Protein AF-A0A4Q5RCS0-F1 (afdb_monomer)

Nearest PDB structures (foldseek):
  7xp9-assembly1_A  TM=3.012E-01  e=6.948E+00  Phytophthora infestans T30-4

Structure (mmCIF, N/CA/C/O backbone):
data_AF-A0A4Q5RCS0-F1
#
_entry.id   AF-A0A4Q5RCS0-F1
#
loop_
_atom_site.group_PDB
_atom_site.id
_atom_site.type_symbol
_atom_site.label_atom_id
_atom_site.label_alt_id
_atom_site.label_comp_id
_atom_site.label_asym_id
_atom_site.label_entity_id
_atom_site.label_seq_id
_atom_site.pdbx_PDB_ins_code
_atom_site.Cartn_x
_atom_site.Cartn_y
_atom_site.Cartn_z
_atom_site.occupancy
_atom_site.B_iso_or_equiv
_atom_site.auth_seq_id
_atom_site.auth_comp_id
_atom_site.auth_asym_id
_atom_site.auth_atom_id
_atom_site.pdbx_PDB_model_num
ATOM 1 N N . MET A 1 1 ? -11.086 33.939 20.357 1.00 54.16 1 MET A N 1
ATOM 2 C CA . MET A 1 1 ? -10.537 32.715 20.987 1.00 54.16 1 MET A CA 1
ATOM 3 C C . MET A 1 1 ? -11.091 31.493 20.259 1.00 54.16 1 MET A C 1
ATOM 5 O O . MET A 1 1 ? -12.247 31.152 20.466 1.00 54.16 1 MET A O 1
ATOM 9 N N . SER A 1 2 ? -10.321 30.864 19.364 1.00 63.62 2 SER A N 1
ATOM 10 C CA . SER A 1 2 ? -10.781 29.658 18.654 1.00 63.62 2 SER A CA 1
ATOM 11 C C . SER A 1 2 ? -10.822 28.466 19.605 1.00 63.62 2 SER A C 1
ATOM 13 O O . SER A 1 2 ? -9.785 27.982 20.062 1.00 63.62 2 SER A O 1
ATOM 15 N N . ARG A 1 3 ? -12.030 27.984 19.908 1.00 64.88 3 ARG A N 1
ATOM 16 C CA . ARG A 1 3 ? -12.246 26.749 20.666 1.00 64.88 3 ARG A CA 1
ATOM 17 C C . ARG A 1 3 ? -11.739 25.596 19.798 1.00 64.88 3 ARG A C 1
ATOM 19 O O . ARG A 1 3 ? -12.383 25.239 18.815 1.00 64.88 3 ARG A O 1
ATOM 26 N N . ARG A 1 4 ? -10.565 25.037 20.109 1.00 73.62 4 ARG A N 1
ATOM 27 C CA . ARG A 1 4 ? -10.098 23.819 19.431 1.00 73.62 4 ARG A CA 1
ATOM 28 C C . ARG A 1 4 ? -11.145 22.728 19.668 1.00 73.62 4 ARG A C 1
ATOM 30 O O . ARG A 1 4 ? -11.409 22.366 20.814 1.00 73.62 4 ARG A O 1
ATOM 37 N N . LYS A 1 5 ? -11.791 22.270 18.592 1.00 80.31 5 LYS A N 1
ATOM 38 C CA . LYS A 1 5 ? -12.774 21.182 18.629 1.00 80.31 5 LYS A CA 1
ATOM 39 C C . LYS A 1 5 ? -12.076 19.941 19.187 1.00 80.31 5 LYS A C 1
ATOM 41 O O . LYS A 1 5 ? -10.976 19.610 18.748 1.00 80.31 5 LYS A O 1
ATOM 46 N N . ARG A 1 6 ? -12.679 19.291 20.187 1.00 86.69 6 ARG A N 1
ATOM 47 C CA . ARG A 1 6 ? -12.136 18.043 20.738 1.00 86.69 6 ARG A CA 1
ATOM 48 C C . ARG A 1 6 ? -12.165 16.979 19.624 1.00 86.69 6 ARG A C 1
ATOM 50 O O . ARG A 1 6 ? -13.212 16.857 18.985 1.00 86.69 6 ARG A O 1
ATOM 57 N N . PRO A 1 7 ? -11.059 16.254 19.374 1.00 87.88 7 PRO A N 1
ATOM 58 C CA . PRO A 1 7 ? -11.021 15.217 18.350 1.00 87.88 7 PRO A CA 1
ATOM 59 C C . PRO A 1 7 ? -12.016 14.101 18.672 1.00 87.88 7 PRO A C 1
ATOM 61 O O . PRO A 1 7 ? -12.201 13.720 19.831 1.00 87.88 7 PRO A O 1
ATOM 64 N N . THR A 1 8 ? -12.674 13.608 17.632 1.00 92.25 8 THR A N 1
ATOM 65 C CA . THR A 1 8 ? -13.616 12.491 17.683 1.00 92.25 8 THR A CA 1
ATOM 66 C C 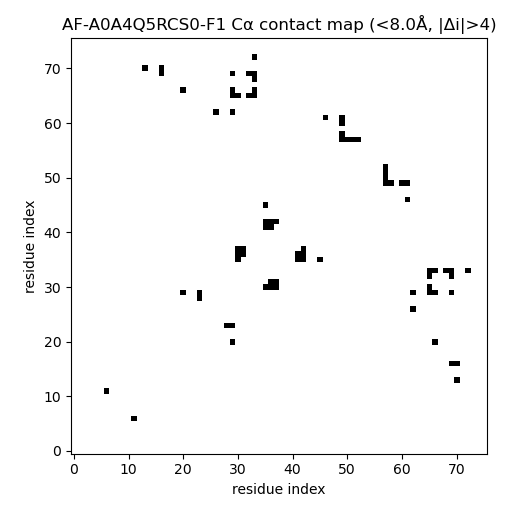. THR A 1 8 ? -12.875 11.154 17.771 1.00 92.25 8 THR A C 1
ATOM 68 O O . THR A 1 8 ? -11.668 11.074 17.544 1.00 92.25 8 THR A O 1
ATOM 71 N N . ALA A 1 9 ? -13.595 10.068 18.063 1.00 89.81 9 ALA A N 1
ATOM 72 C CA . ALA A 1 9 ? -13.017 8.724 18.030 1.00 89.81 9 ALA A CA 1
ATOM 73 C C . ALA A 1 9 ? -12.447 8.365 16.641 1.00 89.81 9 ALA A C 1
ATOM 75 O O . ALA A 1 9 ? -11.400 7.725 16.558 1.00 89.81 9 ALA A O 1
ATOM 76 N N . ALA A 1 10 ? -13.090 8.831 15.564 1.00 88.19 10 ALA A N 1
ATOM 77 C CA . ALA A 1 10 ? -12.605 8.653 14.197 1.00 88.19 10 ALA A CA 1
ATOM 78 C C . ALA A 1 10 ? -11.281 9.398 13.959 1.00 88.19 10 ALA A C 1
ATOM 80 O O . ALA A 1 10 ? -10.354 8.817 13.397 1.00 88.19 10 ALA A O 1
ATOM 81 N N . ASP A 1 11 ? -11.145 10.628 14.470 1.00 90.12 11 ASP A N 1
ATOM 82 C CA . ASP A 1 11 ? -9.896 11.399 14.376 1.00 90.12 11 ASP A CA 1
ATOM 83 C C . ASP A 1 11 ? -8.743 10.690 15.103 1.00 90.12 11 ASP A C 1
ATOM 85 O O . ASP A 1 11 ? -7.617 10.634 14.607 1.00 90.12 11 ASP A O 1
ATOM 89 N N . LEU A 1 12 ? -9.022 10.098 16.269 1.00 92.75 12 LEU A N 1
ATOM 90 C CA . LEU A 1 12 ? -8.035 9.326 17.028 1.00 92.75 12 LEU A CA 1
ATOM 91 C C . LEU A 1 12 ? -7.658 8.013 16.320 1.00 92.75 12 LEU A C 1
ATOM 93 O O . LEU A 1 12 ? -6.476 7.660 16.290 1.00 92.75 12 LEU A O 1
ATOM 97 N N . LYS A 1 13 ? -8.631 7.309 15.718 1.00 90.38 13 LYS A N 1
ATOM 98 C CA . LYS A 1 13 ? -8.389 6.106 14.897 1.00 90.38 13 LYS A CA 1
ATOM 99 C C . LYS A 1 13 ? -7.496 6.454 13.703 1.00 90.38 13 LYS A C 1
ATOM 101 O O . LYS A 1 13 ? -6.471 5.805 13.506 1.00 90.38 13 LYS A O 1
ATOM 106 N N . ALA A 1 14 ? -7.820 7.525 12.978 1.00 89.50 14 ALA A N 1
ATOM 107 C CA . ALA A 1 14 ? -7.021 8.022 11.860 1.00 89.50 14 ALA A CA 1
ATOM 108 C C . ALA A 1 14 ? -5.595 8.401 12.294 1.00 89.50 14 ALA A C 1
ATOM 110 O O . ALA A 1 14 ? -4.627 7.964 11.676 1.00 89.50 14 ALA A O 1
ATOM 111 N N . ALA A 1 15 ? -5.435 9.129 13.405 1.00 92.50 15 ALA A N 1
ATOM 112 C CA . ALA A 1 15 ? -4.116 9.487 13.929 1.00 92.50 15 ALA A CA 1
ATOM 113 C C . ALA A 1 15 ? -3.268 8.254 14.293 1.00 92.50 15 ALA A C 1
ATOM 115 O O . ALA A 1 15 ? -2.059 8.232 14.043 1.00 92.50 15 ALA A O 1
ATOM 116 N N . ARG A 1 16 ? -3.893 7.207 14.850 1.00 93.12 16 ARG A N 1
ATOM 117 C CA . ARG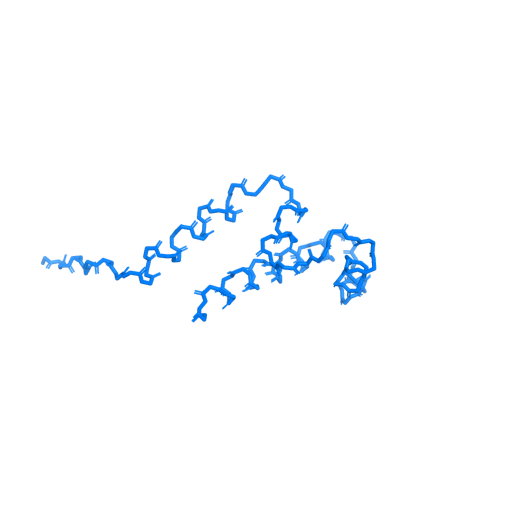 A 1 16 ? -3.216 5.938 15.143 1.00 93.12 16 ARG A CA 1
ATOM 118 C C . ARG A 1 16 ? -2.761 5.233 13.868 1.00 93.12 16 ARG A C 1
ATOM 120 O O . ARG A 1 16 ? -1.624 4.770 13.823 1.00 93.12 16 ARG A O 1
ATOM 127 N N . LEU A 1 17 ? -3.604 5.183 12.838 1.00 93.19 17 LEU A N 1
ATOM 128 C CA . LEU A 1 17 ? -3.246 4.593 11.545 1.00 93.19 17 LEU A CA 1
ATOM 129 C C . LEU A 1 17 ? -2.094 5.341 10.887 1.00 93.19 17 LEU A C 1
ATOM 131 O O . LEU A 1 17 ? -1.144 4.712 10.437 1.00 93.19 17 LEU A O 1
ATOM 135 N N . GLU A 1 18 ? -2.119 6.672 10.902 1.00 95.19 18 GLU A N 1
ATOM 136 C CA . GLU A 1 18 ? -1.015 7.474 10.374 1.00 95.19 18 GLU A CA 1
ATOM 137 C C . GLU A 1 18 ? 0.284 7.224 11.149 1.00 95.19 18 GLU A C 1
ATOM 139 O O . GLU A 1 18 ? 1.355 7.119 10.551 1.00 95.19 18 GLU A O 1
ATOM 144 N N . GLN A 1 19 ? 0.217 7.050 12.474 1.00 95.94 19 GLN A N 1
ATOM 145 C CA . GLN A 1 19 ? 1.388 6.651 13.255 1.00 95.94 19 GLN A CA 1
ATOM 146 C C . GLN A 1 19 ? 1.887 5.248 12.874 1.00 95.94 19 GLN A C 1
ATOM 148 O O . GLN A 1 19 ? 3.097 5.042 12.804 1.00 95.94 19 GLN A O 1
ATOM 153 N N . MET A 1 20 ? 0.990 4.294 12.613 1.00 95.31 20 MET A N 1
ATOM 154 C CA . MET A 1 20 ? 1.362 2.949 12.163 1.00 95.31 20 MET A CA 1
ATOM 155 C C . MET A 1 20 ? 2.002 2.977 10.770 1.00 95.31 20 MET A C 1
ATOM 157 O O . MET A 1 20 ? 3.070 2.403 10.595 1.00 95.31 20 MET A O 1
ATOM 161 N N . ILE A 1 21 ? 1.419 3.712 9.815 1.00 95.69 21 ILE A N 1
ATOM 162 C CA . ILE A 1 21 ? 1.970 3.892 8.462 1.00 95.69 21 ILE A CA 1
ATOM 163 C C . ILE A 1 21 ? 3.368 4.522 8.529 1.00 95.69 21 ILE A C 1
ATOM 165 O O . ILE A 1 21 ? 4.269 4.081 7.824 1.00 95.69 21 ILE A O 1
ATOM 169 N N . ARG A 1 22 ? 3.579 5.528 9.391 1.00 96.06 22 ARG A N 1
ATOM 170 C CA . ARG A 1 22 ? 4.897 6.166 9.583 1.00 96.06 22 ARG A CA 1
ATOM 171 C C . ARG A 1 22 ? 5.935 5.249 10.228 1.00 96.06 22 ARG A C 1
ATOM 173 O O . ARG A 1 22 ? 7.123 5.480 10.045 1.00 96.06 22 ARG A O 1
ATOM 180 N N . ARG A 1 23 ? 5.498 4.264 11.016 1.00 96.88 23 ARG A N 1
ATOM 181 C CA . ARG A 1 23 ? 6.371 3.278 11.672 1.00 96.88 23 ARG A CA 1
ATOM 182 C C . ARG A 1 23 ? 6.646 2.045 10.813 1.00 96.88 23 ARG A C 1
ATOM 184 O O . ARG A 1 23 ? 7.483 1.244 11.212 1.00 96.88 23 ARG A O 1
ATOM 191 N N . ALA A 1 24 ? 5.953 1.869 9.688 1.00 95.75 24 ALA A N 1
ATOM 192 C CA . ALA A 1 24 ? 6.238 0.787 8.757 1.00 95.75 24 ALA A CA 1
ATOM 193 C C . ALA A 1 24 ? 7.662 0.955 8.205 1.00 95.7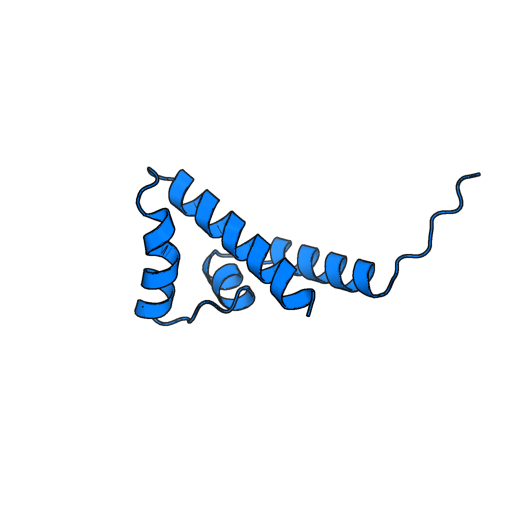5 24 ALA A C 1
ATOM 195 O O . ALA A 1 24 ? 7.974 1.969 7.581 1.00 95.75 24 ALA A O 1
ATOM 196 N N . SER A 1 25 ? 8.521 -0.031 8.453 1.00 94.06 25 SER A N 1
ATOM 197 C CA . SER A 1 25 ? 9.944 0.028 8.094 1.00 94.06 25 SER A CA 1
ATOM 198 C C . SER A 1 25 ? 10.212 -0.491 6.684 1.00 94.06 25 SER A C 1
ATOM 200 O O . SER A 1 25 ? 11.295 -0.282 6.141 1.00 94.06 25 SER A O 1
ATOM 202 N N . SER A 1 26 ? 9.245 -1.191 6.089 1.00 96.50 26 SER A N 1
ATOM 203 C CA . SER A 1 26 ? 9.374 -1.805 4.773 1.00 96.50 26 SER A CA 1
ATOM 204 C C . SER A 1 26 ? 8.066 -1.771 3.982 1.00 96.50 26 SER A C 1
ATOM 206 O O . SER A 1 26 ? 6.972 -1.654 4.538 1.00 96.50 26 SER A O 1
ATOM 208 N N . ILE A 1 27 ? 8.176 -1.954 2.664 1.00 95.44 27 ILE A N 1
ATOM 209 C CA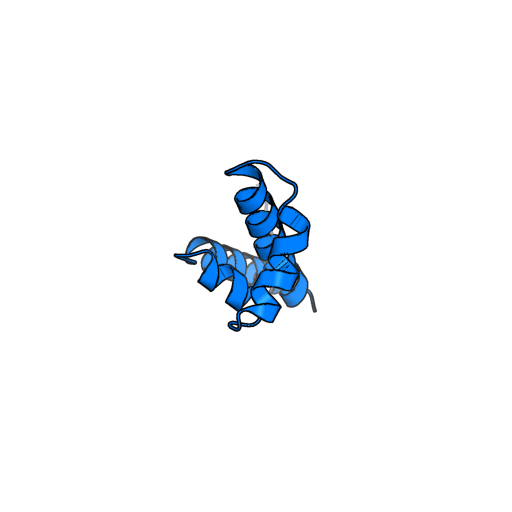 . ILE A 1 27 ? 7.016 -2.173 1.789 1.00 95.44 27 ILE A CA 1
ATOM 210 C C . ILE A 1 27 ? 6.227 -3.412 2.241 1.00 95.44 27 ILE A C 1
ATOM 212 O O . ILE A 1 27 ? 5.002 -3.382 2.236 1.00 95.44 27 ILE A O 1
ATOM 216 N N . GLY A 1 28 ? 6.907 -4.458 2.724 1.00 95.38 28 GLY A N 1
ATOM 217 C CA . GLY A 1 28 ? 6.259 -5.663 3.251 1.00 95.38 28 GLY A CA 1
ATOM 218 C C . GLY A 1 28 ? 5.395 -5.423 4.495 1.00 95.38 28 GLY A C 1
ATOM 219 O O . GLY A 1 28 ? 4.410 -6.130 4.713 1.00 95.38 28 GLY A O 1
ATOM 220 N N . ASP A 1 29 ? 5.721 -4.414 5.308 1.00 96.06 29 ASP A N 1
ATOM 221 C CA . ASP A 1 29 ? 4.871 -4.012 6.434 1.00 96.06 29 ASP A CA 1
ATOM 222 C C . ASP A 1 29 ? 3.596 -3.325 5.936 1.00 96.06 29 ASP A C 1
ATOM 224 O O . ASP A 1 29 ? 2.507 -3.614 6.432 1.00 96.06 29 ASP A O 1
ATOM 228 N N . LEU A 1 30 ? 3.715 -2.474 4.911 1.00 96.62 30 LEU A N 1
ATOM 229 C CA . LEU A 1 30 ? 2.568 -1.832 4.268 1.00 96.62 30 LEU A CA 1
ATOM 230 C C . LEU A 1 30 ? 1.671 -2.849 3.550 1.00 96.62 30 LEU A C 1
ATOM 232 O O . LEU A 1 30 ? 0.456 -2.769 3.687 1.00 96.62 30 LEU A O 1
ATOM 236 N N . GLU A 1 31 ? 2.249 -3.825 2.845 1.00 96.75 31 GLU A N 1
ATOM 237 C CA . GLU A 1 31 ? 1.527 -4.948 2.229 1.00 96.75 31 GLU A CA 1
ATOM 238 C C . GLU A 1 31 ? 0.681 -5.689 3.269 1.00 96.75 31 GLU A C 1
ATOM 240 O O . GLU A 1 31 ? -0.530 -5.823 3.100 1.00 96.75 31 GLU A O 1
ATOM 245 N N . ARG A 1 32 ? 1.292 -6.084 4.396 1.00 94.56 32 ARG A N 1
ATOM 246 C CA . ARG A 1 32 ? 0.594 -6.781 5.485 1.00 94.56 32 ARG A CA 1
ATOM 247 C C . ARG A 1 32 ? -0.531 -5.938 6.079 1.00 94.56 32 ARG A C 1
ATOM 249 O O . ARG A 1 32 ? -1.618 -6.454 6.314 1.00 94.56 32 ARG A O 1
ATOM 256 N N . MET A 1 33 ? -0.272 -4.658 6.343 1.00 94.69 33 MET A N 1
ATOM 257 C CA . MET A 1 33 ? -1.274 -3.742 6.895 1.00 94.69 33 MET A CA 1
ATOM 258 C C . MET A 1 33 ? -2.429 -3.477 5.919 1.00 94.69 33 MET A C 1
ATOM 260 O O . MET A 1 33 ? -3.539 -3.215 6.367 1.00 94.69 33 MET A O 1
ATOM 264 N N . ALA A 1 34 ? -2.174 -3.534 4.609 1.00 95.25 34 ALA A N 1
ATOM 265 C CA . ALA A 1 34 ? -3.166 -3.360 3.549 1.00 95.25 34 ALA A CA 1
ATOM 266 C C . ALA A 1 34 ? -3.889 -4.663 3.157 1.00 95.25 34 ALA A C 1
ATOM 268 O O . ALA A 1 34 ? -4.641 -4.662 2.183 1.00 95.25 34 ALA A O 1
ATOM 269 N N . GLY A 1 35 ? -3.617 -5.775 3.851 1.00 95.19 35 GLY A N 1
ATOM 270 C CA . GLY A 1 35 ? -4.233 -7.072 3.570 1.00 95.19 35 GLY A CA 1
ATOM 271 C C . GLY A 1 35 ? -3.695 -7.789 2.327 1.00 95.19 35 GLY A C 1
ATOM 272 O O . GLY A 1 35 ? -4.328 -8.727 1.850 1.00 95.19 35 GLY A O 1
ATOM 273 N N . VAL A 1 36 ? -2.539 -7.388 1.790 1.00 95.06 36 VAL A N 1
ATOM 274 C CA . VAL A 1 36 ? -1.877 -8.130 0.706 1.00 95.06 36 VAL A CA 1
ATOM 275 C C . VAL A 1 36 ? -1.242 -9.393 1.294 1.00 95.06 36 VAL A C 1
ATOM 277 O O . VAL A 1 36 ? -0.464 -9.325 2.250 1.00 95.06 36 VAL A O 1
ATOM 280 N N . GLY A 1 37 ? -1.592 -10.553 0.731 1.00 90.69 37 GLY A N 1
ATOM 281 C CA . GLY A 1 37 ? -1.048 -11.848 1.140 1.00 90.69 37 GLY A CA 1
ATOM 282 C C . GLY A 1 37 ? 0.482 -11.885 1.064 1.00 90.69 37 GLY A C 1
ATOM 283 O O . GLY A 1 37 ? 1.102 -11.208 0.245 1.00 90.69 37 GLY A O 1
ATOM 284 N N . ARG A 1 38 ? 1.109 -12.661 1.956 1.00 90.31 38 ARG A N 1
ATOM 285 C CA . ARG A 1 38 ? 2.579 -12.765 2.047 1.00 90.31 38 ARG A CA 1
ATOM 286 C C . ARG A 1 38 ? 3.188 -13.705 1.007 1.00 90.31 38 ARG A C 1
ATOM 288 O O . ARG A 1 38 ? 4.411 -13.738 0.879 1.00 90.31 38 ARG A O 1
ATOM 295 N N . ASP A 1 39 ? 2.361 -14.496 0.334 1.00 95.19 39 ASP A N 1
ATOM 296 C CA . ASP A 1 39 ? 2.770 -15.401 -0.729 1.00 95.19 39 ASP A CA 1
ATOM 297 C C . ASP A 1 39 ? 3.104 -14.640 -2.020 1.00 95.19 39 ASP A C 1
ATOM 299 O O . ASP A 1 39 ? 2.728 -13.482 -2.218 1.00 95.19 39 ASP A O 1
ATOM 303 N N . HIS A 1 40 ? 3.859 -15.304 -2.891 1.00 94.50 40 HIS A N 1
ATOM 304 C CA . HIS A 1 40 ? 4.316 -14.720 -4.145 1.00 94.50 40 HIS A CA 1
ATOM 305 C C . HIS A 1 40 ? 3.150 -14.272 -5.035 1.00 94.50 40 HIS A C 1
ATOM 307 O O . HIS A 1 40 ? 3.212 -13.184 -5.600 1.00 94.50 40 HIS A O 1
ATOM 313 N N . ASP A 1 41 ? 2.083 -15.064 -5.123 1.00 96.62 41 ASP A N 1
ATOM 314 C CA . ASP A 1 41 ? 0.994 -14.832 -6.073 1.00 96.62 41 ASP A CA 1
ATOM 315 C C . ASP A 1 41 ? 0.135 -13.634 -5.666 1.00 96.62 41 ASP A C 1
ATOM 317 O O . ASP A 1 41 ? -0.204 -12.799 -6.509 1.00 96.62 41 ASP A O 1
ATOM 321 N N . SER A 1 42 ? -0.135 -13.478 -4.369 1.00 94.75 42 SER A N 1
ATOM 322 C CA . SER A 1 42 ? -0.799 -12.297 -3.811 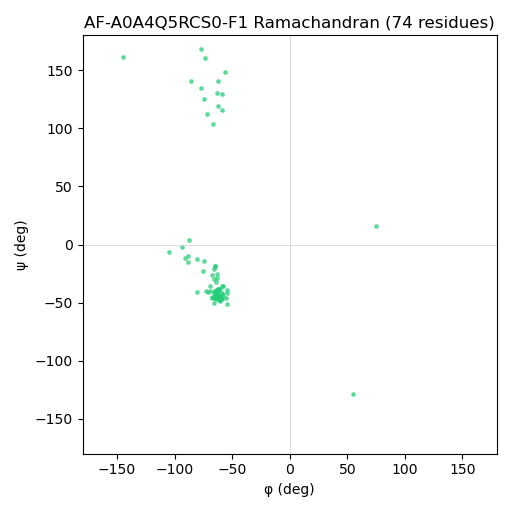1.00 94.75 42 SER A CA 1
ATOM 323 C C . SER A 1 42 ? -0.009 -11.017 -4.082 1.00 94.75 42 SER A C 1
ATOM 325 O O . SER A 1 42 ? -0.571 -10.016 -4.539 1.00 94.75 42 SER A O 1
ATOM 327 N N . ARG A 1 43 ? 1.310 -11.041 -3.844 1.00 96.19 43 ARG A N 1
ATOM 328 C CA . ARG A 1 43 ? 2.181 -9.883 -4.096 1.00 96.19 43 ARG A CA 1
ATOM 329 C C . ARG A 1 43 ? 2.282 -9.589 -5.587 1.00 96.19 43 ARG A C 1
ATOM 331 O O . ARG A 1 43 ? 2.130 -8.438 -5.983 1.00 96.19 43 ARG A O 1
ATOM 338 N N . TYR A 1 44 ? 2.492 -10.611 -6.412 1.00 96.75 44 TYR A N 1
ATOM 339 C CA . TYR A 1 44 ? 2.565 -10.469 -7.862 1.00 96.75 44 TYR A CA 1
ATOM 340 C C . TYR A 1 44 ? 1.276 -9.866 -8.419 1.00 96.75 44 TYR A C 1
ATOM 342 O O . TYR A 1 44 ? 1.335 -8.899 -9.171 1.00 96.75 44 TYR A O 1
ATOM 350 N N . THR A 1 45 ? 0.117 -10.370 -7.992 1.00 97.12 45 THR A N 1
ATOM 351 C CA . THR A 1 45 ? -1.190 -9.857 -8.420 1.00 97.12 45 THR A CA 1
ATOM 352 C C . THR A 1 45 ? -1.343 -8.374 -8.098 1.00 97.12 45 THR A C 1
ATOM 354 O O . THR A 1 45 ? -1.774 -7.615 -8.960 1.00 97.12 45 THR A O 1
ATOM 357 N N . PHE A 1 46 ? -0.944 -7.945 -6.896 1.00 97.38 46 PHE A N 1
ATOM 358 C CA . PHE A 1 46 ? -0.977 -6.533 -6.510 1.00 97.38 46 PHE A CA 1
ATOM 359 C C . PHE A 1 46 ? 0.002 -5.675 -7.331 1.00 97.38 46 PHE A C 1
ATOM 361 O O . PHE A 1 46 ? -0.380 -4.642 -7.875 1.00 97.38 46 PHE A O 1
ATOM 368 N N . TRP A 1 47 ? 1.268 -6.089 -7.433 1.00 97.00 47 TRP A N 1
ATOM 369 C CA . TRP A 1 47 ? 2.318 -5.284 -8.069 1.00 97.00 47 TRP A CA 1
ATOM 370 C C . TRP A 1 47 ? 2.236 -5.260 -9.595 1.00 97.00 47 TRP A C 1
ATOM 372 O O . TRP A 1 47 ? 2.708 -4.304 -10.215 1.00 97.00 47 TRP A O 1
ATOM 382 N N . ARG A 1 48 ? 1.604 -6.264 -10.215 1.00 97.31 48 ARG A N 1
ATOM 383 C CA . ARG A 1 48 ? 1.397 -6.328 -11.667 1.00 97.31 48 ARG A CA 1
ATOM 384 C C . ARG A 1 48 ? 0.711 -5.070 -12.193 1.00 97.31 48 ARG A C 1
ATOM 386 O O . ARG A 1 48 ? 1.131 -4.555 -13.228 1.00 97.31 48 ARG A O 1
ATOM 393 N N . ASP A 1 49 ? -0.260 -4.532 -11.462 1.00 97.31 49 ASP A N 1
ATOM 394 C CA . ASP A 1 49 ? -1.021 -3.353 -11.885 1.00 97.31 49 ASP A CA 1
ATOM 395 C C . ASP A 1 49 ? -0.147 -2.086 -11.973 1.00 97.31 49 ASP A C 1
ATOM 397 O O . ASP A 1 49 ? -0.459 -1.175 -12.735 1.00 97.31 49 ASP A O 1
ATOM 401 N N . TYR A 1 50 ? 1.001 -2.053 -11.286 1.00 97.25 50 TYR A N 1
ATOM 402 C CA . TYR A 1 50 ? 1.960 -0.938 -11.294 1.00 97.25 50 TYR A CA 1
ATOM 403 C C . TYR A 1 50 ? 3.221 -1.222 -12.114 1.00 97.25 50 TYR A C 1
ATOM 405 O O . TYR A 1 50 ? 4.049 -0.330 -12.292 1.00 97.25 50 TYR A O 1
ATOM 413 N N . SER A 1 51 ? 3.394 -2.446 -12.620 1.00 95.88 51 SER A N 1
ATOM 414 C CA . SER A 1 51 ? 4.609 -2.882 -13.330 1.00 95.88 51 SER A CA 1
ATOM 415 C C . SER A 1 51 ? 4.870 -2.144 -14.649 1.00 95.88 51 SER A C 1
ATOM 417 O O . SER A 1 51 ? 5.994 -2.133 -15.141 1.00 95.88 51 SER A O 1
ATOM 419 N N . HIS A 1 52 ? 3.846 -1.494 -15.204 1.00 96.38 52 HIS A N 1
ATOM 420 C CA . HIS A 1 52 ? 3.94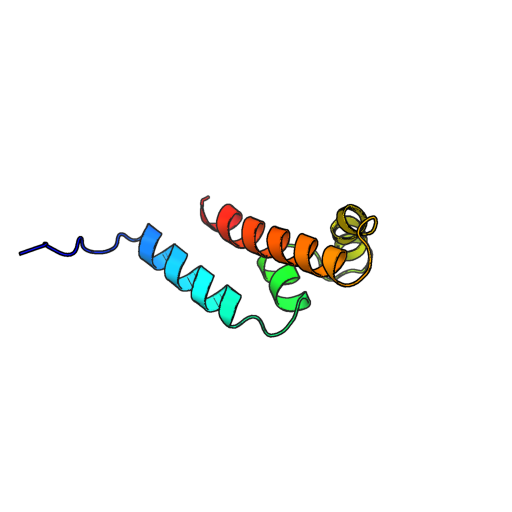5 -0.688 -16.420 1.00 96.38 52 HIS A CA 1
ATOM 421 C C . HIS A 1 52 ? 4.652 0.662 -16.199 1.00 96.38 52 HIS A C 1
ATOM 423 O O . HIS A 1 52 ? 5.013 1.332 -17.166 1.00 96.38 52 HIS A O 1
ATOM 429 N N . LEU A 1 53 ? 4.833 1.084 -14.943 1.00 97.19 53 LEU A N 1
ATOM 430 C CA . LEU A 1 53 ? 5.508 2.331 -14.601 1.00 97.19 53 LEU A CA 1
ATOM 431 C C . LEU A 1 53 ? 7.030 2.121 -14.523 1.00 97.19 53 LEU 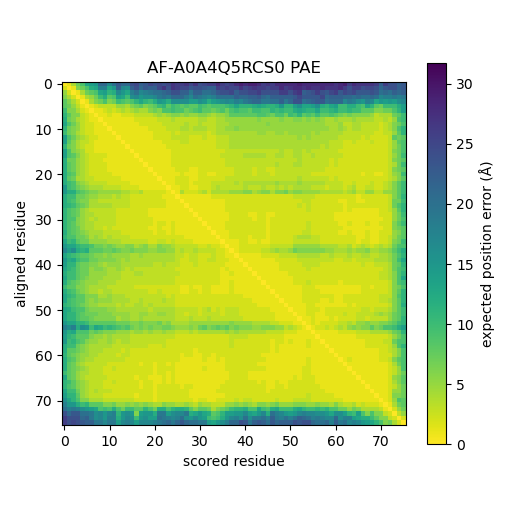A C 1
ATOM 433 O O . LEU A 1 53 ? 7.491 1.114 -13.985 1.00 97.19 53 LEU A O 1
ATOM 437 N N . PRO A 1 54 ? 7.842 3.072 -15.010 1.00 94.31 54 PRO A N 1
ATOM 438 C CA . PRO A 1 54 ? 9.288 2.912 -15.029 1.00 94.31 54 PRO A CA 1
ATOM 439 C C . PRO A 1 54 ? 9.923 3.146 -13.650 1.00 94.31 54 PRO A C 1
ATOM 441 O O . PRO A 1 54 ? 9.653 4.143 -12.976 1.00 94.31 54 PRO A O 1
ATOM 444 N N . GLY A 1 55 ? 10.844 2.259 -13.266 1.00 91.00 55 GLY A N 1
ATOM 445 C CA . GLY A 1 55 ? 11.733 2.445 -12.117 1.00 91.00 55 GLY A CA 1
ATOM 446 C C . GLY A 1 55 ? 10.994 2.722 -10.803 1.00 91.00 55 GLY A C 1
ATOM 447 O O . GLY A 1 55 ? 10.087 1.988 -10.415 1.00 91.00 55 GLY A O 1
ATOM 448 N N . ALA A 1 56 ? 11.389 3.796 -10.111 1.00 94.62 56 ALA A N 1
ATOM 449 C CA . ALA A 1 56 ? 10.831 4.164 -8.809 1.00 94.62 56 ALA A CA 1
ATOM 450 C C . ALA A 1 56 ? 9.328 4.501 -8.854 1.00 94.62 56 ALA A C 1
ATOM 452 O O . ALA A 1 56 ? 8.635 4.289 -7.862 1.00 94.62 56 ALA A O 1
ATOM 453 N N . ALA A 1 57 ? 8.795 4.929 -10.006 1.00 96.44 57 ALA A N 1
ATOM 454 C CA . ALA A 1 57 ? 7.386 5.304 -10.130 1.00 96.44 57 ALA A CA 1
ATOM 455 C C . ALA A 1 57 ? 6.432 4.122 -9.883 1.00 96.44 57 ALA A C 1
ATOM 457 O O . ALA A 1 57 ? 5.352 4.312 -9.327 1.00 96.44 57 ALA A O 1
ATOM 458 N N . SER A 1 58 ? 6.841 2.898 -10.243 1.00 96.56 58 SER A N 1
ATOM 459 C CA . SER A 1 58 ? 6.077 1.678 -9.950 1.00 96.56 58 SER A CA 1
ATOM 460 C C . SER A 1 58 ? 5.955 1.432 -8.444 1.00 96.56 58 SER A C 1
ATOM 462 O O . SER A 1 58 ? 4.863 1.172 -7.932 1.00 96.56 58 SER A O 1
ATOM 464 N N . LEU A 1 59 ? 7.064 1.602 -7.718 1.00 96.00 59 LEU A N 1
ATOM 465 C CA . LEU A 1 59 ? 7.101 1.448 -6.266 1.00 96.00 59 LEU A CA 1
ATOM 466 C C . LEU A 1 59 ? 6.300 2.546 -5.563 1.00 96.00 59 LEU A C 1
ATOM 468 O O . LEU A 1 59 ? 5.502 2.238 -4.680 1.00 96.00 59 LEU A O 1
ATOM 472 N N . ASP A 1 60 ? 6.460 3.804 -5.973 1.00 97.50 60 ASP A N 1
ATOM 473 C CA . ASP A 1 60 ? 5.745 4.935 -5.377 1.00 97.50 60 ASP A CA 1
ATOM 474 C C . ASP A 1 60 ? 4.228 4.807 -5.552 1.00 97.50 60 ASP A C 1
ATOM 476 O O . ASP A 1 60 ? 3.474 5.009 -4.594 1.00 97.50 60 ASP A O 1
ATOM 480 N N . ALA A 1 61 ? 3.774 4.411 -6.747 1.00 97.94 61 ALA A N 1
ATOM 481 C CA . ALA A 1 61 ? 2.359 4.203 -7.036 1.00 97.94 61 ALA A CA 1
ATOM 482 C C . ALA A 1 61 ? 1.762 3.066 -6.194 1.00 97.94 61 ALA A C 1
ATOM 484 O O . ALA A 1 61 ? 0.716 3.250 -5.563 1.00 97.94 61 ALA A O 1
ATOM 485 N N . GLY A 1 62 ? 2.446 1.920 -6.105 1.00 97.38 62 GLY A N 1
ATOM 486 C CA . GLY A 1 62 ? 1.979 0.818 -5.264 1.00 97.38 62 GLY A CA 1
ATOM 487 C C . GLY A 1 62 ? 2.010 1.164 -3.772 1.00 97.38 62 GLY A C 1
ATOM 488 O O . GLY A 1 62 ? 1.053 0.884 -3.055 1.00 97.38 62 GLY A O 1
ATOM 489 N N . VAL A 1 63 ? 3.038 1.868 -3.284 1.00 97.69 63 VAL A N 1
ATOM 490 C CA . VAL A 1 63 ? 3.093 2.351 -1.890 1.00 97.69 63 VAL A CA 1
ATOM 491 C C . VAL A 1 63 ? 1.958 3.333 -1.588 1.00 97.69 63 VAL A C 1
ATOM 493 O O . VAL A 1 63 ? 1.376 3.284 -0.498 1.00 97.69 63 VAL A O 1
ATOM 496 N N . ALA A 1 64 ? 1.628 4.226 -2.522 1.00 97.88 64 ALA A N 1
ATOM 497 C CA . ALA A 1 64 ? 0.499 5.138 -2.380 1.00 97.88 64 ALA A CA 1
ATOM 498 C C .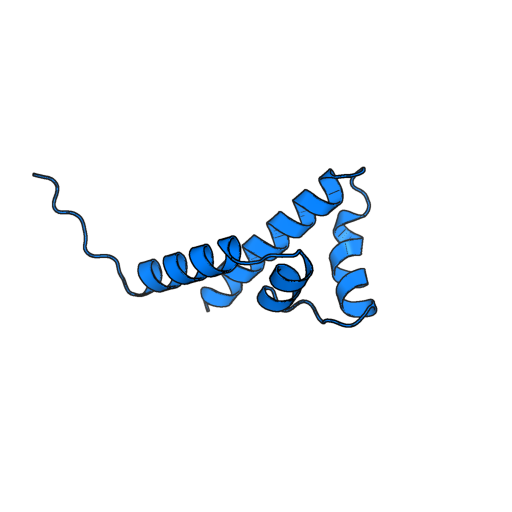 ALA A 1 64 ? -0.828 4.372 -2.269 1.00 97.88 64 ALA A C 1
ATOM 500 O O . ALA A 1 64 ? -1.635 4.680 -1.385 1.00 97.88 64 ALA A O 1
ATOM 501 N N . GLU A 1 65 ? -1.017 3.334 -3.085 1.00 97.94 65 GLU A N 1
ATOM 502 C CA . GLU A 1 65 ? -2.192 2.467 -3.004 1.00 97.94 65 GLU A CA 1
ATOM 503 C C . GLU A 1 65 ? -2.264 1.708 -1.675 1.00 97.94 65 GLU A C 1
ATOM 505 O O . GLU A 1 65 ? -3.314 1.713 -1.033 1.00 97.94 65 GLU A O 1
ATOM 510 N N . LEU A 1 66 ? -1.169 1.093 -1.217 1.00 97.62 66 LEU A N 1
ATOM 511 C CA . LEU A 1 66 ? -1.143 0.382 0.068 1.00 97.62 66 LEU A CA 1
ATOM 512 C C . LEU A 1 66 ? -1.587 1.308 1.207 1.00 97.62 66 LEU A C 1
ATOM 514 O O . LEU A 1 66 ? -2.465 0.963 1.998 1.00 97.62 66 LEU A O 1
ATOM 518 N N . LYS A 1 67 ? -1.057 2.537 1.242 1.00 97.00 67 LYS A N 1
ATOM 519 C CA . LYS A 1 67 ? -1.461 3.561 2.218 1.00 97.00 67 LYS A CA 1
ATOM 520 C C . LYS A 1 67 ? -2.939 3.938 2.081 1.00 97.00 67 LYS A C 1
ATOM 522 O O . LYS A 1 67 ? -3.599 4.155 3.096 1.00 97.00 67 LYS A O 1
ATOM 527 N N . ARG A 1 68 ? -3.479 4.021 0.859 1.00 96.38 68 ARG A N 1
ATOM 528 C CA . ARG A 1 68 ? -4.910 4.277 0.618 1.00 96.38 68 ARG A CA 1
ATOM 529 C C . ARG A 1 68 ? -5.781 3.138 1.154 1.00 96.38 68 ARG A C 1
ATOM 531 O O . ARG A 1 68 ? -6.772 3.418 1.829 1.00 96.38 68 ARG A O 1
ATOM 538 N N . ARG A 1 69 ? -5.404 1.879 0.906 1.00 95.50 69 ARG A N 1
ATOM 539 C CA . ARG A 1 69 ? -6.122 0.693 1.402 1.00 95.50 69 ARG A CA 1
ATOM 540 C C . ARG A 1 69 ? -6.142 0.645 2.924 1.00 95.50 69 ARG A C 1
ATOM 542 O O . ARG A 1 69 ? -7.222 0.570 3.490 1.00 95.50 69 ARG A O 1
ATOM 549 N N . ILE A 1 70 ? -4.996 0.845 3.581 1.00 94.94 70 ILE A N 1
ATOM 550 C CA . ILE A 1 70 ? -4.892 0.888 5.054 1.00 94.94 70 ILE A CA 1
ATOM 551 C C . ILE A 1 70 ? -5.858 1.918 5.662 1.00 94.94 70 ILE A C 1
ATOM 553 O O . ILE A 1 70 ? -6.505 1.661 6.679 1.00 94.94 70 I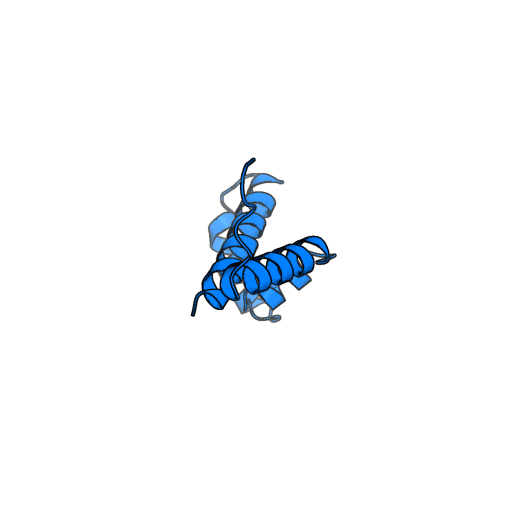LE A O 1
ATOM 557 N N . ARG A 1 71 ? -5.977 3.094 5.032 1.00 93.38 71 ARG A N 1
ATOM 558 C CA . ARG A 1 71 ? -6.911 4.145 5.466 1.00 93.38 71 ARG A CA 1
ATOM 559 C C . ARG A 1 71 ? -8.375 3.765 5.240 1.00 93.38 71 ARG A C 1
ATOM 561 O O . ARG A 1 71 ? -9.215 4.136 6.052 1.00 93.38 71 ARG A O 1
ATOM 568 N N . SER A 1 72 ? -8.669 3.049 4.155 1.00 88.25 72 SER A N 1
ATOM 569 C CA . SER A 1 72 ? -10.034 2.701 3.732 1.00 88.25 72 SER A CA 1
ATOM 570 C C . SER A 1 72 ? -10.597 1.501 4.495 1.00 88.25 72 SER A C 1
ATOM 572 O O . SER A 1 72 ? -11.734 1.560 4.947 1.00 88.25 72 SER A O 1
ATOM 574 N N . ASP A 1 73 ? -9.790 0.465 4.734 1.00 75.19 73 ASP A N 1
ATOM 575 C CA . ASP A 1 73 ? -10.190 -0.726 5.508 1.00 75.19 73 ASP A CA 1
ATOM 576 C C . ASP A 1 73 ? -10.487 -0.406 6.976 1.00 75.19 73 ASP A C 1
ATOM 578 O O . ASP A 1 73 ? -11.163 -1.148 7.679 1.00 75.19 73 ASP A O 1
ATOM 582 N N . SER A 1 74 ? -10.008 0.742 7.448 1.00 59.97 74 SER A N 1
ATOM 583 C CA . SER A 1 74 ? -10.302 1.245 8.784 1.00 59.97 74 SER A CA 1
ATOM 584 C C . SER A 1 74 ? -11.495 2.205 8.835 1.00 59.97 74 SER A C 1
ATOM 586 O O . SER A 1 74 ? -11.809 2.704 9.919 1.00 59.97 74 SER A O 1
ATOM 588 N N . ALA A 1 75 ? -12.122 2.521 7.702 1.00 52.56 75 ALA A N 1
ATOM 589 C CA . ALA A 1 75 ? -13.341 3.329 7.646 1.00 52.56 75 ALA A CA 1
ATOM 590 C C . ALA A 1 75 ? -14.626 2.479 7.715 1.00 52.56 75 ALA A C 1
ATOM 592 O O . ALA A 1 75 ? -15.696 3.047 7.930 1.00 52.56 75 ALA A O 1
ATOM 593 N N . ALA A 1 76 ? -14.503 1.154 7.573 1.00 40.56 76 ALA A N 1
ATOM 594 C CA . ALA A 1 76 ? -15.521 0.170 7.939 1.00 40.56 76 ALA A CA 1
ATOM 595 C C . ALA A 1 76 ? -15.457 -0.166 9.444 1.00 40.56 76 ALA A C 1
ATOM 597 O O . ALA A 1 76 ? -16.518 -0.537 9.988 1.00 40.56 76 ALA A O 1
#

pLDDT: mean 90.97, std 11.42, range [40.56, 97.94]

Foldseek 3Di:
DDDDPDDDPLSVLLVVLVVQLVPPPDPVSLCVLLVQDPDPVSVCVLLVVLVVDPDCSSVVVSSVVSSVSNSVVSVD

Solvent-accessible surface area (backbone atoms only — not comparable to full-atom values): 4507 Å² total; per-residue (Å²): 134,86,78,78,76,80,78,50,73,66,55,52,50,50,52,51,49,52,51,50,62,71,64,45,89,44,70,68,47,38,34,52,65,41,70,43,50,91,51,69,66,46,43,47,63,62,49,55,81,32,62,86,41,69,74,68,54,20,56,52,53,47,52,52,47,30,56,51,41,42,58,51,72,70,73,112

Secondary structure (DSSP, 8-state):
----PPPPHHHHHHHHHHHHHHH--SHHHHHHHTT--SSHHHHHHHHHTTTTS-THHHHHHHHHHHHHHHHHHT--

Mean predicted aligned error: 5.0 Å

Radius of gyration: 15.51 Å; Cα contacts (8 Å, |Δi|>4): 40; chains: 1; bounding box: 27×48×37 Å

Sequence (76 aa):
MSRRKRPTAADLKAARLEQMIRRASSIGDLERMAGVGRDHDSRYTFWRDYSHLPGAASLDAGVAELKRRIRSDSAA